Protein AF-A0A2W6BHE0-F1 (afdb_monomer_lite)

pLDDT: mean 75.95, std 21.1, range [29.62, 95.75]

Structure (mmCIF, N/CA/C/O backbone):
data_AF-A0A2W6BHE0-F1
#
_entry.id   AF-A0A2W6BHE0-F1
#
loop_
_atom_site.group_PDB
_atom_site.id
_atom_site.type_symbol
_atom_site.label_atom_id
_atom_site.label_alt_id
_atom_site.label_comp_id
_atom_site.label_asym_id
_atom_site.label_entity_id
_atom_site.label_seq_id
_atom_site.pdbx_PDB_ins_code
_atom_site.Cartn_x
_atom_site.Cartn_y
_atom_site.Cartn_z
_atom_site.occupancy
_atom_site.B_iso_or_equiv
_atom_site.auth_seq_id
_atom_site.auth_comp_id
_atom_site.auth_asym_id
_atom_site.auth_atom_id
_atom_site.pdbx_PDB_model_num
ATOM 1 N N . MET A 1 1 ? -17.427 -4.983 6.229 1.00 34.28 1 MET A N 1
ATOM 2 C CA . MET A 1 1 ? -16.169 -4.525 5.594 1.00 34.28 1 MET A CA 1
ATOM 3 C C . MET A 1 1 ? -15.912 -3.096 6.037 1.00 34.28 1 MET A C 1
ATOM 5 O O . MET A 1 1 ? -16.303 -2.162 5.347 1.00 34.28 1 MET A O 1
ATOM 9 N N . ALA A 1 2 ? -15.320 -2.935 7.214 1.00 36.47 2 ALA A N 1
ATOM 10 C CA . ALA A 1 2 ? -14.755 -1.668 7.647 1.00 36.47 2 ALA A CA 1
ATOM 11 C C . ALA A 1 2 ? -13.254 -1.756 7.360 1.00 36.47 2 ALA A C 1
ATOM 13 O O . ALA A 1 2 ? -12.617 -2.728 7.745 1.00 36.47 2 ALA A O 1
ATOM 14 N N . ALA A 1 3 ? -12.715 -0.814 6.595 1.00 51.34 3 ALA A N 1
ATOM 15 C CA . ALA A 1 3 ? -11.278 -0.600 6.530 1.00 51.34 3 ALA A CA 1
ATOM 16 C C . ALA A 1 3 ? -11.045 0.652 7.361 1.00 51.34 3 ALA A C 1
ATOM 18 O O . ALA A 1 3 ? -11.426 1.747 6.944 1.00 51.34 3 ALA A O 1
ATOM 19 N N . CYS A 1 4 ? -10.527 0.449 8.564 1.00 52.16 4 CYS A N 1
ATOM 20 C CA . CYS A 1 4 ? -10.133 1.501 9.476 1.00 52.16 4 CYS A CA 1
ATOM 21 C C . CYS A 1 4 ? -9.156 2.450 8.747 1.00 52.16 4 CYS A C 1
ATOM 23 O O . CYS A 1 4 ? -8.146 2.004 8.188 1.00 52.16 4 CYS A O 1
ATOM 25 N N . ARG A 1 5 ? -9.549 3.723 8.610 1.00 55.59 5 ARG A N 1
ATOM 26 C CA . ARG A 1 5 ? -8.980 4.663 7.631 1.00 55.59 5 ARG A CA 1
ATOM 27 C C . ARG A 1 5 ? -7.827 5.468 8.232 1.00 55.59 5 ARG A C 1
ATOM 29 O O . ARG A 1 5 ? -7.964 5.966 9.345 1.00 55.59 5 ARG A O 1
ATOM 36 N N . PRO A 1 6 ? -6.755 5.740 7.470 1.00 50.09 6 PRO A N 1
ATOM 37 C CA . PRO A 1 6 ? -5.885 6.864 7.778 1.00 50.09 6 PRO A CA 1
ATOM 38 C C . PRO A 1 6 ? -6.698 8.155 7.677 1.00 50.09 6 PRO A C 1
ATOM 40 O O . PRO A 1 6 ? -7.426 8.354 6.699 1.00 50.09 6 PRO A O 1
ATOM 43 N N . SER A 1 7 ? -6.503 9.071 8.621 1.00 47.88 7 SER A N 1
ATOM 44 C CA . SER A 1 7 ? -7.165 10.383 8.684 1.00 47.88 7 SER A CA 1
ATOM 45 C C . SER A 1 7 ? -6.982 11.252 7.425 1.00 47.88 7 SER A C 1
ATOM 47 O O . SER A 1 7 ? -7.709 12.222 7.228 1.00 47.88 7 SER A O 1
ATOM 49 N N . TYR A 1 8 ? -6.072 10.870 6.521 1.00 48.53 8 TYR A N 1
ATOM 50 C CA . TYR A 1 8 ? -5.747 11.597 5.292 1.00 48.53 8 TYR A CA 1
ATOM 51 C C . TYR A 1 8 ? -6.028 10.814 3.989 1.00 48.53 8 TYR A C 1
ATOM 53 O O . TYR A 1 8 ? -5.836 11.372 2.907 1.00 48.53 8 TYR A O 1
ATOM 61 N N . PHE A 1 9 ? -6.491 9.549 4.036 1.00 50.94 9 PHE A N 1
ATOM 62 C CA . PHE A 1 9 ? -6.591 8.684 2.843 1.00 50.94 9 PHE A CA 1
ATOM 63 C C . PHE A 1 9 ? -8.035 8.292 2.448 1.00 50.94 9 PHE A C 1
ATOM 65 O O . PHE A 1 9 ? -8.619 7.315 2.901 1.00 50.94 9 PHE A O 1
ATOM 72 N N . VAL A 1 10 ? -8.571 9.135 1.558 1.00 52.50 10 VAL A N 1
ATOM 73 C CA . VAL A 1 10 ? -9.549 8.975 0.459 1.00 52.50 10 VAL A CA 1
ATOM 74 C C . VAL A 1 10 ? -10.703 7.965 0.571 1.00 52.50 10 VAL A C 1
ATOM 76 O O . VAL A 1 10 ? -10.548 6.755 0.435 1.00 52.50 10 VAL A O 1
ATOM 79 N N . SER A 1 11 ? -11.923 8.509 0.511 1.00 61.16 11 SER A N 1
ATOM 80 C CA . SER A 1 11 ? -13.183 7.783 0.282 1.00 61.16 11 SER A CA 1
ATOM 81 C C . SER A 1 11 ? -13.265 6.949 -1.014 1.00 61.16 11 SER A C 1
ATOM 83 O O . SER A 1 11 ? -14.245 6.247 -1.255 1.00 61.16 11 SER A O 1
ATOM 85 N N . ARG A 1 12 ? -12.238 7.028 -1.867 1.00 75.44 12 ARG A N 1
ATOM 86 C CA . ARG A 1 12 ? -12.219 6.458 -3.217 1.00 75.44 12 ARG A CA 1
ATOM 87 C C . ARG A 1 12 ? -11.678 5.032 -3.291 1.00 75.44 12 ARG A C 1
ATOM 89 O O . ARG A 1 12 ? -11.993 4.355 -4.261 1.00 75.44 12 ARG A O 1
ATOM 96 N N . TYR A 1 13 ? -10.895 4.570 -2.318 1.00 82.50 13 TYR A N 1
ATOM 97 C CA . TYR A 1 13 ? -10.302 3.231 -2.369 1.00 82.50 13 TYR A CA 1
ATOM 98 C C . TYR A 1 13 ? -11.106 2.230 -1.546 1.00 82.50 13 TYR A C 1
ATOM 100 O O . TYR A 1 13 ? -11.538 2.529 -0.429 1.00 82.50 13 TYR A O 1
ATOM 108 N N . ARG A 1 14 ? -11.304 1.034 -2.099 1.00 85.19 14 ARG A N 1
ATOM 109 C CA . ARG A 1 14 ? -11.866 -0.113 -1.385 1.00 85.19 14 ARG A CA 1
ATOM 110 C C . ARG A 1 14 ? -10.846 -1.235 -1.359 1.00 85.19 14 ARG A C 1
ATOM 112 O O . ARG A 1 14 ? -10.272 -1.592 -2.384 1.00 85.19 14 ARG A O 1
ATOM 119 N N . PHE A 1 15 ? -10.668 -1.786 -0.167 1.00 87.69 15 PHE A N 1
ATOM 120 C CA . PHE A 1 15 ? -9.748 -2.874 0.105 1.00 87.69 15 PHE A CA 1
ATOM 121 C C . PHE A 1 15 ? -10.547 -4.117 0.470 1.00 87.69 15 PHE A C 1
ATOM 123 O O . PHE A 1 15 ? -11.441 -4.064 1.318 1.00 87.69 15 PHE A O 1
ATOM 130 N N . ARG A 1 16 ? -10.204 -5.237 -0.158 1.00 89.69 16 ARG A N 1
ATOM 131 C CA . ARG A 1 16 ? -10.545 -6.568 0.330 1.00 89.69 16 ARG A CA 1
ATOM 132 C C . ARG A 1 16 ? -9.292 -7.148 0.961 1.00 89.69 16 ARG A C 1
ATOM 13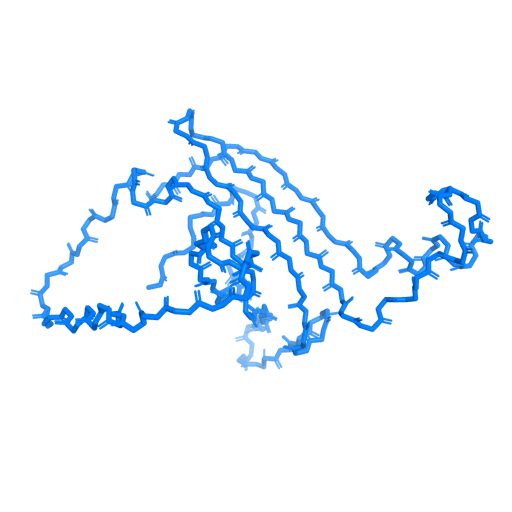4 O O . ARG A 1 16 ? -8.255 -7.216 0.302 1.00 89.69 16 ARG A O 1
ATOM 141 N N . ILE A 1 17 ? -9.406 -7.541 2.222 1.00 91.50 17 ILE A N 1
ATOM 142 C CA . ILE A 1 17 ? -8.307 -8.095 3.005 1.00 91.50 17 ILE A CA 1
ATOM 143 C C . ILE A 1 17 ? -8.752 -9.352 3.734 1.00 91.50 17 ILE A C 1
ATOM 145 O O . ILE A 1 17 ? -9.933 -9.501 4.052 1.00 91.50 17 ILE A O 1
ATOM 149 N N . GLU A 1 18 ? -7.791 -10.220 4.015 1.00 92.19 18 GLU A N 1
ATOM 150 C CA . GLU A 1 18 ? -7.984 -11.459 4.766 1.00 92.19 18 GLU A CA 1
ATOM 151 C C . GLU A 1 18 ? -6.937 -11.557 5.884 1.00 92.19 18 GLU A C 1
ATOM 153 O O . GLU A 1 18 ? -5.806 -11.105 5.678 1.00 92.19 18 GLU A O 1
ATOM 158 N N . PRO A 1 19 ? -7.273 -12.109 7.066 1.00 92.12 19 PRO A N 1
ATOM 159 C CA . PRO A 1 19 ? -6.292 -12.322 8.125 1.00 92.12 19 PRO A CA 1
ATOM 160 C C . PRO A 1 19 ? -5.144 -13.200 7.627 1.00 92.12 19 PRO A C 1
ATOM 162 O O . PRO A 1 19 ? -5.373 -14.267 7.056 1.00 92.12 19 PRO A O 1
ATOM 165 N N . LEU A 1 20 ? -3.906 -12.780 7.874 1.00 89.69 20 LEU A N 1
ATOM 166 C CA . LEU A 1 20 ? -2.744 -13.612 7.602 1.00 89.69 20 LEU A CA 1
ATOM 167 C C . LEU A 1 20 ? -2.567 -14.593 8.766 1.00 89.69 20 LEU A C 1
ATOM 169 O O . LEU A 1 20 ? -2.102 -14.221 9.842 1.00 89.69 20 LEU A O 1
ATOM 173 N N . THR A 1 21 ? -2.959 -15.849 8.566 1.00 82.62 21 THR A N 1
ATOM 174 C CA . THR A 1 21 ? -2.745 -16.911 9.557 1.00 82.62 21 THR A CA 1
ATOM 175 C C . THR A 1 21 ? -1.372 -17.553 9.372 1.00 82.62 21 THR A C 1
ATOM 177 O O . THR A 1 21 ? -0.960 -17.810 8.245 1.00 82.62 21 THR A O 1
ATOM 180 N N . THR A 1 22 ? -0.690 -17.880 10.473 1.00 55.88 22 THR A N 1
ATOM 181 C CA . THR A 1 22 ? 0.657 -18.493 10.520 1.00 55.88 22 THR A CA 1
ATOM 182 C C . THR A 1 22 ? 0.822 -19.791 9.705 1.00 55.88 22 THR A C 1
ATOM 184 O O . THR A 1 22 ? 1.942 -20.245 9.491 1.00 55.88 22 THR A O 1
ATOM 187 N N . THR A 1 23 ? -0.255 -20.397 9.206 1.00 51.78 23 THR A N 1
ATOM 188 C CA . THR A 1 23 ? -0.229 -21.676 8.481 1.00 51.78 23 THR A CA 1
ATOM 189 C C . THR A 1 23 ? 0.319 -21.597 7.043 1.00 51.78 23 THR A C 1
ATOM 191 O O . THR A 1 23 ? 0.495 -22.636 6.417 1.00 51.78 23 THR A O 1
ATOM 194 N N . ASP A 1 24 ? 0.664 -20.415 6.517 1.00 47.16 24 ASP A N 1
ATOM 195 C CA . ASP A 1 24 ? 1.202 -20.271 5.145 1.00 47.16 24 ASP A CA 1
ATOM 196 C C . ASP A 1 24 ? 2.671 -20.739 4.970 1.00 47.16 24 ASP A C 1
ATOM 198 O O . ASP A 1 24 ? 3.205 -20.731 3.860 1.00 47.16 24 ASP A O 1
ATOM 202 N N . HIS A 1 25 ? 3.320 -21.240 6.030 1.00 42.09 25 HIS A N 1
ATOM 203 C CA . HIS A 1 25 ? 4.594 -21.964 5.943 1.00 42.09 25 HIS A CA 1
ATOM 204 C C . HIS A 1 25 ? 4.574 -23.279 6.743 1.00 42.09 25 HIS A C 1
ATOM 206 O O . HIS A 1 25 ? 5.181 -23.362 7.805 1.00 42.09 25 HIS A O 1
ATOM 212 N N . ALA A 1 26 ? 3.916 -24.320 6.220 1.00 31.47 26 ALA A N 1
ATOM 213 C CA . ALA A 1 26 ? 4.339 -25.723 6.356 1.00 31.47 26 ALA A CA 1
ATOM 214 C C . ALA A 1 26 ? 3.422 -26.661 5.553 1.00 31.47 26 ALA A C 1
ATOM 216 O O . ALA A 1 26 ? 2.208 -26.693 5.731 1.00 31.47 26 ALA A O 1
ATOM 217 N N . THR A 1 27 ? 4.030 -27.477 4.697 1.00 37.78 27 THR A N 1
ATOM 218 C CA . THR A 1 27 ? 3.433 -28.676 4.106 1.00 37.78 27 THR A CA 1
ATOM 219 C C . THR A 1 27 ? 2.877 -29.608 5.190 1.00 37.78 27 THR A C 1
ATOM 221 O O . THR A 1 27 ? 3.639 -30.084 6.026 1.00 37.78 27 THR A O 1
ATOM 224 N N . GLY A 1 28 ? 1.592 -29.965 5.082 1.00 33.69 28 GLY A N 1
ATOM 225 C CA . GLY A 1 28 ? 1.044 -31.224 5.597 1.00 33.69 28 GLY A CA 1
ATOM 226 C C . GLY A 1 28 ? 0.192 -31.158 6.874 1.00 33.69 28 GLY A C 1
ATOM 227 O O . GLY A 1 28 ? 0.674 -30.791 7.936 1.00 33.69 28 GLY A O 1
ATOM 228 N N . ALA A 1 29 ? -1.024 -31.698 6.729 1.00 34.84 29 ALA A N 1
ATOM 229 C CA . ALA A 1 29 ? -1.940 -32.246 7.739 1.00 34.84 29 ALA A CA 1
ATOM 230 C C . ALA A 1 29 ? -3.022 -31.333 8.371 1.00 34.84 29 ALA A C 1
ATOM 232 O O . ALA A 1 29 ? -2.760 -30.354 9.058 1.00 34.84 29 ALA A O 1
ATOM 233 N N . ASP A 1 30 ? -4.259 -31.800 8.156 1.00 32.62 30 ASP A N 1
ATOM 234 C CA . ASP A 1 30 ? -5.465 -31.697 8.984 1.00 32.62 30 ASP A CA 1
ATOM 235 C C . ASP A 1 30 ? -6.193 -30.352 9.129 1.00 32.62 30 ASP A C 1
ATOM 237 O O . ASP A 1 30 ? -6.274 -29.720 10.178 1.00 32.62 30 ASP A O 1
ATOM 241 N N . GLY A 1 31 ? -6.904 -30.010 8.051 1.00 41.50 31 GLY A N 1
ATOM 242 C CA . GLY A 1 31 ? -8.368 -30.113 8.040 1.00 41.50 31 GLY A CA 1
ATOM 243 C C . GLY A 1 31 ? -9.129 -29.682 9.298 1.00 41.50 31 GLY A C 1
ATOM 244 O O . GLY A 1 31 ? -9.743 -30.509 9.972 1.00 41.50 31 GLY A O 1
ATOM 245 N N . ARG A 1 32 ? -9.228 -28.370 9.526 1.00 32.00 32 ARG A N 1
ATOM 246 C CA . ARG A 1 32 ? -10.379 -27.779 10.223 1.00 32.00 32 ARG A CA 1
ATOM 247 C C . ARG A 1 32 ? -10.675 -26.387 9.670 1.00 32.00 32 ARG A C 1
ATOM 249 O O . ARG A 1 32 ? -10.116 -25.386 10.101 1.00 32.00 32 ARG A O 1
ATOM 256 N N . VAL A 1 33 ? -11.568 -26.336 8.683 1.00 34.12 33 VAL A N 1
ATOM 257 C CA . VAL A 1 33 ? -12.174 -25.083 8.221 1.00 34.12 33 VAL A CA 1
ATOM 258 C C . VAL A 1 33 ? -13.191 -24.663 9.278 1.00 34.12 33 VAL A C 1
ATOM 260 O O . VAL A 1 33 ? -14.269 -25.247 9.374 1.00 34.12 33 VAL A O 1
ATOM 263 N N . SER A 1 34 ? -12.851 -23.672 10.099 1.00 30.94 34 SER A N 1
ATOM 264 C CA . SER A 1 34 ? -13.836 -23.012 10.958 1.00 30.94 34 SER A CA 1
ATOM 265 C C . SER A 1 34 ? -14.698 -22.099 10.091 1.00 30.94 34 SER A C 1
ATOM 267 O O . SER A 1 34 ? -14.356 -20.949 9.832 1.00 30.94 34 SER A O 1
ATOM 269 N N .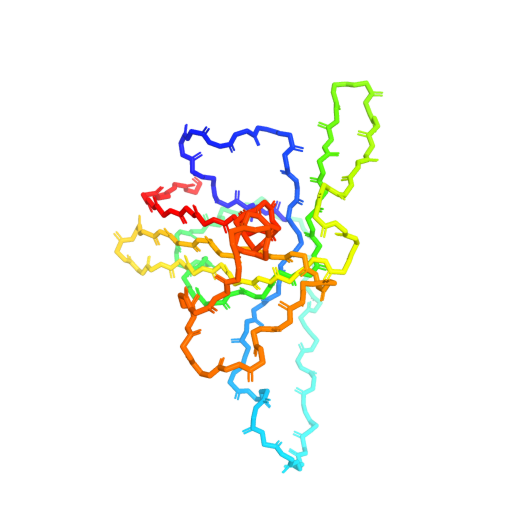 SER A 1 35 ? -15.823 -22.627 9.611 1.00 30.17 35 SER A N 1
ATOM 270 C CA . SER A 1 35 ? -16.871 -21.844 8.964 1.00 30.17 35 SER A CA 1
ATOM 271 C C . SER A 1 35 ? -17.524 -20.915 9.992 1.00 30.17 35 SER A C 1
ATOM 273 O O . SER A 1 35 ? -18.416 -21.324 10.736 1.00 30.17 35 SER A O 1
ATOM 275 N N . MET A 1 36 ? -17.098 -19.653 10.045 1.00 29.62 36 MET A N 1
ATOM 276 C CA . MET A 1 36 ? -17.845 -18.606 10.743 1.00 29.62 36 MET A CA 1
ATOM 277 C C . MET A 1 36 ? -19.005 -18.143 9.856 1.00 29.62 36 MET A C 1
ATOM 279 O O . MET A 1 36 ? -18.934 -17.123 9.179 1.00 29.62 36 MET A O 1
ATOM 283 N N . THR A 1 37 ? -20.104 -18.899 9.849 1.00 35.88 37 THR A N 1
ATOM 284 C CA . THR A 1 37 ? -21.393 -18.371 9.386 1.00 35.88 37 THR A CA 1
ATOM 285 C C . THR A 1 37 ? -21.990 -17.546 10.522 1.00 35.88 37 THR A C 1
ATOM 287 O O . THR A 1 37 ? -22.721 -18.068 11.364 1.00 35.88 37 THR A O 1
ATOM 290 N N . ARG A 1 38 ? -21.653 -16.254 10.584 1.00 42.47 38 ARG A N 1
ATOM 291 C CA . ARG A 1 38 ? -22.295 -15.331 11.524 1.00 42.47 38 ARG A CA 1
ATOM 292 C C . ARG A 1 38 ? -23.656 -14.911 10.965 1.00 42.47 38 ARG A C 1
ATOM 294 O O . ARG A 1 38 ? -23.760 -14.429 9.839 1.00 42.47 38 ARG A O 1
ATOM 301 N N . ARG A 1 39 ? -24.707 -15.204 11.735 1.00 39.22 39 ARG A N 1
ATOM 302 C CA . ARG A 1 39 ? -26.106 -14.865 11.439 1.00 39.22 39 ARG A CA 1
ATOM 303 C C . ARG A 1 39 ? -26.295 -13.341 11.476 1.00 39.22 39 ARG A C 1
ATOM 305 O O . ARG A 1 39 ? -25.623 -12.654 12.233 1.00 39.22 39 ARG A O 1
ATOM 312 N N . GLN A 1 40 ? -27.194 -12.853 10.625 1.00 36.62 40 GLN A N 1
ATOM 313 C CA . GLN A 1 40 ? -27.520 -11.443 10.395 1.00 36.62 40 GLN A CA 1
ATOM 314 C C . GLN A 1 40 ? -28.075 -10.736 11.646 1.00 36.62 40 GLN A C 1
ATOM 316 O O . GLN A 1 40 ? -28.902 -11.322 12.341 1.00 36.62 40 GLN A O 1
ATOM 321 N N . GLY A 1 41 ? -27.743 -9.446 11.815 1.00 38.75 41 GLY A N 1
ATOM 322 C CA . GLY A 1 41 ? -28.690 -8.473 12.375 1.00 38.75 41 GLY A CA 1
ATOM 323 C C . GLY A 1 41 ? -28.332 -7.743 13.671 1.00 38.75 41 GLY A C 1
ATOM 324 O O . GLY A 1 41 ? -29.240 -7.526 14.456 1.00 38.75 41 GLY A O 1
ATOM 325 N N . GLU A 1 42 ? -27.090 -7.313 13.891 1.00 42.72 42 GLU A N 1
ATOM 326 C CA . GLU A 1 42 ? -26.765 -6.255 14.863 1.00 42.72 42 GLU A CA 1
ATOM 327 C C . GLU A 1 42 ? -25.708 -5.349 14.216 1.00 42.72 42 GLU A C 1
ATOM 329 O O . GLU A 1 42 ? -24.809 -5.845 13.533 1.00 42.72 42 GLU A O 1
ATOM 334 N N . GLU A 1 43 ? -25.834 -4.026 14.345 1.00 47.66 43 GLU A N 1
ATOM 335 C CA . GLU A 1 43 ? -24.737 -3.110 14.023 1.00 47.66 43 GLU A CA 1
ATOM 336 C C . GLU A 1 43 ? -23.587 -3.430 14.982 1.00 47.66 43 GLU A C 1
ATOM 338 O O . GLU A 1 43 ? -23.532 -2.951 16.111 1.00 47.66 43 GLU A O 1
ATOM 343 N N . GLU A 1 44 ? -22.704 -4.329 14.554 1.00 52.22 44 GLU A N 1
ATOM 344 C CA . GLU A 1 44 ? -21.495 -4.676 15.282 1.00 52.22 44 GLU A CA 1
ATOM 345 C C . GLU A 1 44 ? -20.616 -3.436 15.352 1.00 52.22 44 GLU A C 1
ATOM 347 O O . GLU A 1 44 ? -19.980 -3.039 14.373 1.00 52.22 44 GLU A O 1
ATOM 352 N N . HIS A 1 45 ? -20.611 -2.810 16.527 1.00 61.81 45 HIS A N 1
ATOM 353 C CA . HIS A 1 45 ? -19.618 -1.823 16.898 1.00 61.81 45 HIS A CA 1
ATOM 354 C C . HIS A 1 45 ? -18.266 -2.539 16.955 1.00 61.81 45 HIS A C 1
ATOM 356 O O . HIS A 1 45 ? -17.898 -3.118 17.975 1.00 61.81 45 HIS A O 1
ATOM 362 N N . MET A 1 46 ? -17.580 -2.579 15.812 1.00 67.56 46 MET A N 1
ATOM 363 C CA . MET A 1 46 ? -16.218 -3.085 15.730 1.00 67.56 46 MET A CA 1
ATOM 364 C C . MET A 1 46 ? -15.347 -2.230 16.648 1.00 67.56 46 MET A C 1
ATOM 366 O O . MET A 1 46 ? -15.411 -1.005 16.613 1.00 67.56 46 MET A O 1
ATOM 370 N N . SER A 1 47 ? -14.560 -2.885 17.485 1.00 81.31 47 SER A N 1
ATOM 371 C CA . SER A 1 47 ? -13.593 -2.250 18.370 1.00 81.31 47 SER A CA 1
ATOM 372 C C . SER A 1 47 ? -12.227 -2.167 17.691 1.00 81.31 47 SER A C 1
ATOM 374 O O . SER A 1 47 ? -11.942 -2.891 16.736 1.00 81.31 47 SER A O 1
ATOM 376 N N . GLU A 1 48 ? -11.328 -1.334 18.217 1.00 80.88 48 GLU A N 1
ATOM 377 C CA . GLU A 1 48 ? -9.925 -1.311 17.774 1.00 80.88 48 GLU A CA 1
ATOM 378 C C . GLU A 1 48 ? -9.266 -2.692 17.853 1.00 80.88 48 GLU A C 1
ATOM 380 O O . GLU A 1 48 ? -8.447 -3.023 16.995 1.00 80.88 48 GLU A O 1
ATOM 385 N N . GLN A 1 49 ? -9.650 -3.512 18.840 1.00 85.81 49 GLN A N 1
ATOM 386 C CA . GLN A 1 49 ? -9.104 -4.856 19.023 1.00 85.81 49 GLN A CA 1
ATOM 387 C C . GLN A 1 49 ? -9.465 -5.813 17.880 1.00 85.81 49 GLN A C 1
ATOM 389 O O . GLN A 1 49 ? -8.685 -6.721 17.606 1.00 85.81 49 GLN A O 1
ATOM 394 N N . ASP A 1 50 ? -10.578 -5.594 17.174 1.00 87.31 50 ASP A N 1
ATOM 395 C CA . ASP A 1 50 ? -10.990 -6.448 16.051 1.00 87.31 50 ASP A CA 1
ATOM 396 C C . ASP A 1 50 ? -10.102 -6.263 14.809 1.00 87.31 50 ASP A C 1
ATOM 398 O O . ASP A 1 50 ? -10.089 -7.112 13.915 1.00 87.31 50 ASP A O 1
ATOM 402 N N . PHE A 1 51 ? -9.343 -5.163 14.744 1.00 87.19 51 PHE A N 1
ATOM 403 C CA . PHE A 1 51 ? -8.428 -4.874 13.640 1.00 87.19 51 PHE A CA 1
ATOM 404 C C . PHE A 1 51 ? -6.997 -5.325 13.904 1.00 87.19 51 PHE A C 1
ATOM 406 O O . PHE A 1 51 ? -6.270 -5.583 12.942 1.00 87.19 51 PHE A O 1
ATOM 413 N N . VAL A 1 52 ? -6.592 -5.418 15.175 1.00 93.06 52 VAL A N 1
ATOM 414 C CA . VAL A 1 52 ? -5.222 -5.757 15.573 1.00 93.06 52 VAL A CA 1
ATOM 415 C C . VAL A 1 52 ? -4.793 -7.072 14.929 1.00 93.06 52 VAL A C 1
ATOM 417 O O . VAL A 1 52 ? -5.407 -8.119 15.129 1.00 93.06 52 VAL A O 1
ATOM 420 N N . GLY A 1 53 ? -3.705 -7.024 14.164 1.00 93.88 53 GLY A N 1
ATOM 421 C CA . GLY A 1 53 ? -3.204 -8.181 13.435 1.00 93.88 53 GLY A CA 1
ATOM 422 C C . GLY A 1 53 ? -2.546 -7.821 12.112 1.00 93.88 53 GLY A C 1
ATOM 423 O O . GLY A 1 53 ? -2.347 -6.653 11.775 1.00 93.88 53 GLY A O 1
ATOM 424 N N . THR A 1 54 ? -2.191 -8.864 11.365 1.00 95.75 54 THR A N 1
ATOM 425 C CA . THR A 1 54 ? -1.651 -8.753 10.007 1.00 95.75 54 THR A CA 1
ATOM 426 C C . THR A 1 54 ? -2.669 -9.288 9.018 1.00 95.75 54 THR A C 1
ATOM 428 O O . THR A 1 54 ? -3.250 -10.352 9.219 1.00 95.75 54 THR A O 1
ATOM 431 N N . TRP A 1 55 ? -2.855 -8.553 7.933 1.00 95.25 55 TRP A N 1
ATOM 432 C CA . TRP A 1 55 ? -3.848 -8.819 6.912 1.00 95.25 55 TRP A CA 1
ATOM 433 C C . TRP A 1 55 ? -3.179 -8.824 5.546 1.00 95.25 55 TRP A C 1
ATOM 435 O O . TRP A 1 55 ? -2.362 -7.957 5.234 1.00 95.25 55 TRP A O 1
ATOM 445 N N . ARG A 1 56 ? -3.544 -9.790 4.713 1.00 94.06 56 ARG A N 1
ATOM 446 C CA . ARG A 1 56 ? -3.124 -9.871 3.319 1.00 94.06 56 ARG A CA 1
ATOM 447 C C . ARG A 1 56 ? -4.085 -9.076 2.445 1.00 94.06 56 ARG A C 1
ATOM 449 O O . ARG A 1 56 ? -5.301 -9.198 2.593 1.00 94.06 56 ARG A O 1
ATOM 456 N N . LEU A 1 57 ? -3.548 -8.298 1.504 1.00 93.00 57 LEU A N 1
ATOM 457 C CA . LEU A 1 57 ? -4.357 -7.701 0.445 1.00 93.00 57 LEU A CA 1
ATOM 458 C C . LEU A 1 57 ? -4.839 -8.792 -0.520 1.00 93.00 57 LEU A C 1
ATOM 460 O O . LEU A 1 57 ? -4.031 -9.545 -1.061 1.00 93.00 57 LEU A O 1
ATOM 464 N N . VAL A 1 58 ? -6.149 -8.831 -0.753 1.00 90.31 58 VAL A N 1
ATOM 465 C CA . VAL A 1 58 ? -6.786 -9.674 -1.776 1.00 90.31 58 VAL A CA 1
ATOM 466 C C . VAL A 1 58 ? -7.145 -8.852 -3.009 1.00 90.31 58 VAL A C 1
ATOM 468 O O . VAL A 1 58 ? -7.044 -9.340 -4.126 1.00 90.31 58 VAL A O 1
ATOM 471 N N . LEU A 1 59 ? -7.615 -7.617 -2.811 1.00 88.06 59 LEU A N 1
ATOM 472 C CA . LEU A 1 59 ? -7.998 -6.720 -3.897 1.00 88.06 59 LEU A CA 1
ATOM 473 C C . LEU A 1 59 ? -7.937 -5.269 -3.428 1.00 88.06 59 LEU A C 1
ATOM 475 O O . LEU A 1 59 ? -8.410 -4.950 -2.334 1.00 88.06 59 LEU A O 1
ATOM 479 N N . MET A 1 60 ? -7.453 -4.381 -4.292 1.00 88.50 60 MET A N 1
ATOM 480 C CA . MET A 1 60 ? -7.636 -2.942 -4.138 1.00 88.50 60 MET A CA 1
ATOM 481 C C . MET A 1 60 ? -8.263 -2.361 -5.398 1.00 88.50 60 MET A C 1
ATOM 483 O O . MET A 1 60 ? -7.690 -2.438 -6.481 1.00 88.50 60 MET A O 1
ATOM 487 N N . GLU A 1 61 ? -9.402 -1.704 -5.228 1.00 90.38 61 GLU A N 1
ATOM 488 C CA . GLU A 1 61 ? -10.078 -0.990 -6.303 1.00 90.38 61 GLU A CA 1
ATOM 489 C C . GLU A 1 61 ? -10.185 0.503 -5.986 1.00 90.38 61 GLU A C 1
ATOM 491 O O . GLU A 1 61 ? -10.364 0.916 -4.836 1.00 90.38 61 GLU A O 1
ATOM 496 N N . ALA A 1 62 ? -10.091 1.321 -7.027 1.00 89.06 62 ALA A N 1
ATOM 497 C CA . ALA A 1 62 ? -10.373 2.742 -6.978 1.00 89.06 62 ALA A CA 1
ATOM 498 C C . ALA A 1 62 ? -11.730 2.999 -7.626 1.00 89.06 62 ALA A C 1
ATOM 500 O O . ALA A 1 62 ? -11.994 2.588 -8.754 1.00 89.06 62 ALA A O 1
ATOM 501 N N . ARG A 1 63 ? -12.594 3.714 -6.915 1.00 88.44 63 ARG A N 1
ATOM 502 C CA . ARG A 1 63 ? -13.897 4.141 -7.406 1.00 88.44 63 ARG A CA 1
ATOM 503 C C . ARG A 1 63 ? -13.902 5.636 -7.669 1.00 88.44 63 ARG A C 1
ATOM 505 O O . ARG A 1 63 ? -13.645 6.448 -6.777 1.00 88.44 63 ARG A O 1
ATOM 512 N N . SER A 1 64 ? -14.222 5.993 -8.905 1.00 86.06 64 SER A N 1
ATOM 513 C CA . SER A 1 64 ? -14.500 7.376 -9.290 1.00 86.06 64 SER A CA 1
ATOM 514 C C . SER A 1 64 ? -15.867 7.839 -8.770 1.00 86.06 64 SER A C 1
ATOM 516 O O . SER A 1 64 ? -16.705 7.026 -8.366 1.00 86.06 64 SER A O 1
ATOM 518 N N . SER A 1 65 ? -16.098 9.155 -8.792 1.00 85.31 65 SER A N 1
ATOM 519 C CA . SER A 1 65 ? -17.408 9.758 -8.501 1.00 85.31 65 SER A CA 1
ATOM 520 C C . SER A 1 65 ? -18.510 9.223 -9.411 1.00 85.31 65 SER A C 1
ATOM 522 O O . SER A 1 65 ? -19.646 9.076 -8.974 1.00 85.31 65 SER A O 1
ATOM 524 N N . ASP A 1 66 ? -18.146 8.874 -10.643 1.00 87.50 66 ASP A N 1
ATOM 525 C CA . ASP A 1 66 ? -19.079 8.509 -11.708 1.00 87.50 66 ASP A CA 1
ATOM 526 C C . ASP A 1 66 ? -19.395 7.002 -11.691 1.00 87.50 66 ASP A C 1
ATOM 528 O O . ASP A 1 66 ? -20.069 6.483 -12.574 1.00 87.50 66 ASP A O 1
ATOM 532 N N . GLY A 1 67 ? -18.896 6.278 -10.682 1.00 85.81 67 GLY A N 1
ATOM 533 C CA . GLY A 1 67 ? -19.142 4.850 -10.487 1.00 85.81 67 GLY A CA 1
ATOM 534 C C . GLY A 1 67 ? -18.143 3.924 -11.181 1.00 85.81 67 GLY A C 1
ATOM 535 O O . GLY A 1 67 ? -18.140 2.734 -10.877 1.00 85.81 67 GLY A O 1
ATOM 536 N N . ASN A 1 68 ? -17.250 4.445 -12.032 1.00 92.12 68 ASN A N 1
ATOM 537 C CA . ASN A 1 68 ? -16.219 3.626 -12.672 1.00 92.12 68 ASN A CA 1
ATOM 538 C C . ASN A 1 68 ? -15.244 3.066 -11.633 1.00 92.12 68 ASN A C 1
ATOM 540 O O . ASN A 1 68 ? -14.735 3.817 -10.790 1.00 92.12 68 ASN A O 1
ATOM 544 N N . VAL A 1 69 ? -14.988 1.763 -11.745 1.00 91.94 69 VAL A N 1
ATOM 545 C CA . VAL A 1 69 ? -14.035 0.998 -10.941 1.00 91.94 69 VAL A CA 1
ATOM 546 C C . VAL A 1 69 ? -12.764 0.801 -11.760 1.00 91.94 69 VAL A C 1
ATOM 548 O O . VAL A 1 69 ? -12.830 0.411 -12.92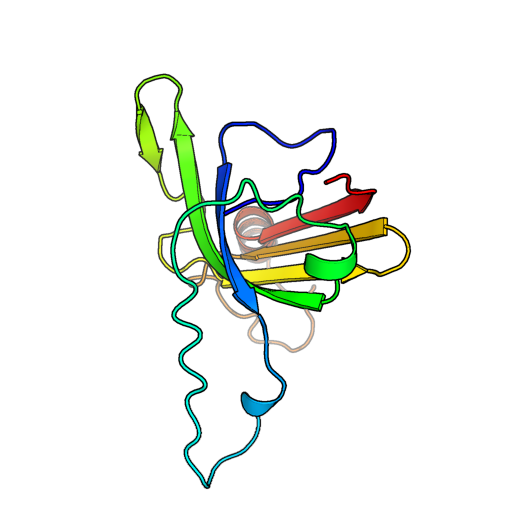4 1.00 91.94 69 VAL A O 1
ATOM 551 N N . THR A 1 70 ? -11.610 1.073 -11.162 1.00 92.19 70 THR A N 1
ATOM 552 C CA . THR A 1 70 ? -10.299 0.781 -11.748 1.00 92.19 70 THR A CA 1
ATOM 553 C C . THR A 1 70 ? -9.410 0.063 -10.740 1.00 92.19 70 THR A C 1
ATOM 555 O O . THR A 1 70 ? -9.644 0.123 -9.533 1.00 92.19 70 THR A O 1
ATOM 558 N N . TYR A 1 71 ? -8.364 -0.595 -11.237 1.00 90.94 71 TYR A N 1
ATOM 559 C CA . TYR A 1 71 ? -7.374 -1.311 -10.432 1.00 90.94 71 TYR A CA 1
ATOM 560 C C . TYR A 1 71 ? -6.001 -0.679 -10.669 1.00 90.94 71 TYR A C 1
ATOM 562 O O . TYR A 1 71 ? -5.266 -1.135 -11.545 1.00 90.94 71 TYR A O 1
ATOM 570 N N . PRO A 1 72 ? -5.636 0.407 -9.958 1.00 86.00 72 PRO A N 1
ATOM 571 C CA . PRO A 1 72 ? -4.470 1.206 -10.344 1.00 86.00 72 PRO A CA 1
ATOM 572 C C . PRO A 1 72 ? -3.138 0.455 -10.215 1.00 86.00 72 PRO A C 1
ATOM 574 O O . PRO A 1 72 ? -2.158 0.851 -10.838 1.00 86.00 72 PRO A O 1
ATOM 577 N N . TRP A 1 73 ? -3.116 -0.637 -9.445 1.00 88.06 73 TRP A N 1
ATOM 578 C CA . TRP A 1 73 ? -1.961 -1.520 -9.275 1.00 88.06 73 TRP A CA 1
ATOM 579 C C . TRP A 1 73 ? -2.167 -2.925 -9.861 1.00 88.06 73 TRP A C 1
ATOM 581 O O . TRP A 1 73 ? -1.315 -3.782 -9.643 1.00 88.06 73 TRP A O 1
ATOM 591 N N . GLY A 1 74 ? -3.241 -3.142 -10.626 1.00 89.69 74 GLY A N 1
ATOM 592 C CA . GLY A 1 74 ? -3.623 -4.450 -11.160 1.00 89.69 74 GLY A CA 1
ATOM 593 C C . GLY A 1 74 ? -4.634 -5.187 -10.279 1.00 89.69 74 GLY A C 1
ATOM 594 O O . GLY A 1 74 ? -4.774 -4.903 -9.089 1.00 89.69 74 GLY A O 1
ATOM 595 N N . GLU A 1 75 ? -5.371 -6.117 -10.886 1.00 90.06 75 GLU A N 1
ATOM 596 C CA . GLU A 1 75 ? -6.339 -6.981 -10.187 1.00 90.06 75 GLU A CA 1
ATOM 597 C C . GLU A 1 75 ? -5.653 -7.991 -9.258 1.00 90.06 75 GLU A C 1
ATOM 599 O O . GLU A 1 75 ? -6.247 -8.461 -8.292 1.00 90.06 75 GLU A O 1
ATOM 604 N N . ASP A 1 76 ? -4.386 -8.282 -9.537 1.00 90.12 76 ASP A N 1
ATOM 605 C CA . ASP A 1 76 ? -3.502 -9.189 -8.817 1.00 90.12 76 ASP A CA 1
ATOM 606 C C . ASP A 1 76 ? -2.577 -8.456 -7.829 1.00 90.12 76 ASP A C 1
ATOM 608 O O . ASP A 1 76 ? -1.605 -9.034 -7.343 1.00 90.12 76 ASP A O 1
ATOM 612 N N . ALA A 1 77 ? -2.860 -7.185 -7.517 1.00 92.56 77 ALA A N 1
ATOM 613 C CA . ALA A 1 77 ? -2.075 -6.411 -6.562 1.00 92.56 77 ALA A CA 1
ATOM 614 C C . ALA A 1 77 ? -1.939 -7.143 -5.215 1.00 92.56 77 ALA A C 1
ATOM 616 O O . ALA A 1 77 ? -2.916 -7.607 -4.625 1.00 92.56 77 ALA A O 1
ATOM 617 N N . GLY A 1 78 ? -0.706 -7.205 -4.718 1.00 92.81 78 GLY A N 1
ATOM 618 C CA . GLY A 1 78 ? -0.353 -7.837 -3.454 1.00 92.81 78 GLY A CA 1
ATOM 619 C C . GLY A 1 78 ? -0.001 -6.810 -2.388 1.00 92.81 78 GLY A C 1
ATOM 620 O O . GLY A 1 78 ? 0.227 -5.633 -2.670 1.00 92.81 78 GLY A O 1
ATOM 621 N N . GLY A 1 79 ? 0.044 -7.252 -1.137 1.00 93.56 79 GLY A N 1
ATOM 622 C CA . GLY A 1 79 ? 0.407 -6.374 -0.039 1.00 93.56 79 GLY A CA 1
ATOM 623 C C . GLY A 1 79 ? 0.062 -6.917 1.335 1.00 93.56 79 GLY A C 1
ATOM 624 O O . GLY A 1 79 ? -0.611 -7.943 1.471 1.00 93.56 79 GLY A O 1
ATOM 625 N N . LEU A 1 80 ? 0.516 -6.184 2.345 1.00 95.19 80 LEU A N 1
ATOM 626 C CA . LEU A 1 80 ? 0.222 -6.420 3.750 1.00 95.19 80 LEU A CA 1
ATOM 627 C C . LEU A 1 80 ? -0.327 -5.147 4.386 1.00 95.19 80 LEU A C 1
ATOM 629 O O . LEU A 1 80 ? 0.116 -4.037 4.086 1.00 95.19 80 LEU A O 1
ATOM 633 N N . ILE A 1 81 ? -1.273 -5.338 5.295 1.00 94.38 81 ILE A N 1
ATOM 634 C CA . ILE A 1 81 ? -1.799 -4.309 6.181 1.00 94.38 81 ILE A CA 1
ATOM 635 C C . ILE A 1 81 ? -1.606 -4.802 7.607 1.00 94.38 81 ILE A C 1
ATOM 637 O O . ILE A 1 81 ? -1.956 -5.936 7.922 1.00 94.38 81 ILE A O 1
ATOM 641 N N . MET A 1 82 ? -1.039 -3.970 8.468 1.00 95.06 82 MET A N 1
ATOM 642 C CA . MET A 1 82 ? -0.826 -4.294 9.874 1.00 95.06 82 MET A CA 1
ATOM 643 C C . MET A 1 82 ? -1.510 -3.246 10.734 1.00 95.06 82 MET A C 1
ATOM 645 O O . MET A 1 82 ? -1.361 -2.054 10.472 1.00 95.06 82 MET A O 1
ATOM 649 N N . TYR A 1 83 ? -2.218 -3.695 11.764 1.00 93.69 83 TYR A N 1
ATOM 650 C CA . TYR A 1 83 ? -2.775 -2.852 12.818 1.00 93.69 83 TYR A CA 1
ATOM 651 C C . TYR A 1 83 ? -2.171 -3.288 14.148 1.00 93.69 83 TYR A C 1
ATOM 653 O O . TYR A 1 83 ? -2.174 -4.476 14.485 1.00 93.69 83 TYR A O 1
ATOM 661 N N . SER A 1 84 ? -1.627 -2.329 14.885 1.00 93.25 84 SER A N 1
ATOM 662 C CA . SER A 1 84 ? -0.971 -2.549 16.165 1.00 93.25 84 SER A CA 1
ATOM 663 C C . SER A 1 84 ? -1.921 -2.234 17.328 1.00 93.25 84 SER A C 1
ATOM 665 O O . SER A 1 84 ? -2.743 -1.322 17.204 1.00 93.25 84 SER A O 1
ATOM 667 N N . PRO A 1 85 ? -1.799 -2.932 18.476 1.00 93.00 85 PRO A N 1
ATOM 668 C CA . PRO A 1 85 ? -2.605 -2.651 19.669 1.00 93.00 85 PRO A CA 1
ATOM 669 C C . PRO A 1 85 ? -2.461 -1.216 20.184 1.00 93.00 85 PRO A C 1
ATOM 671 O O . PRO A 1 85 ? -3.340 -0.707 20.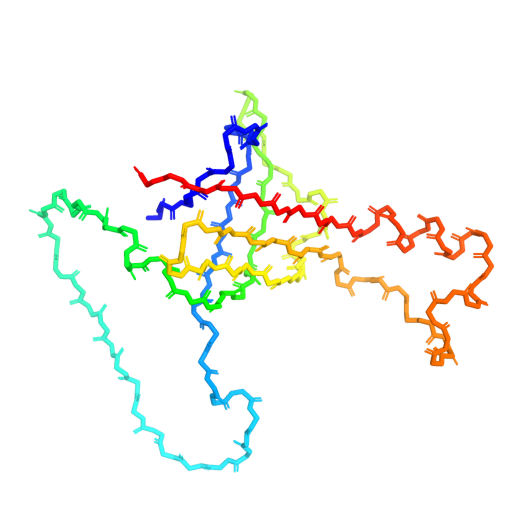869 1.00 93.00 85 PRO A O 1
ATOM 674 N N . GLU A 1 86 ? -1.346 -0.557 19.873 1.00 92.31 86 GLU A N 1
ATOM 675 C CA . GLU A 1 86 ? -1.0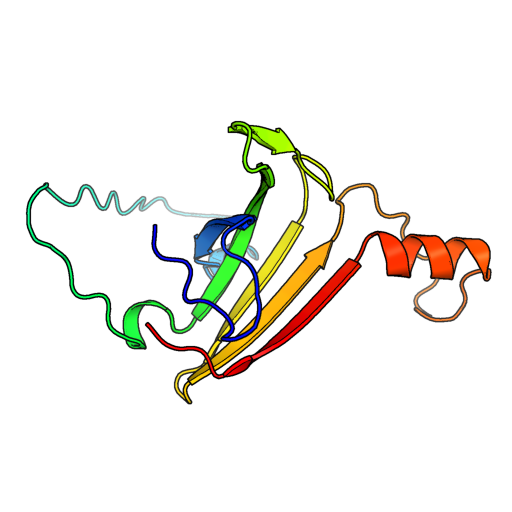67 0.813 20.292 1.00 92.31 86 GLU A CA 1
ATOM 676 C C . GLU A 1 86 ? -1.830 1.852 19.460 1.00 92.31 86 GLU A C 1
ATOM 678 O O . GLU A 1 86 ? -1.677 3.041 19.729 1.00 92.31 86 GLU A O 1
ATOM 683 N N . GLY A 1 87 ? -2.624 1.453 18.458 1.00 90.75 87 GLY A N 1
ATOM 684 C CA . GLY A 1 87 ? -3.402 2.357 17.601 1.00 90.75 87 GLY A CA 1
ATOM 685 C C . GLY A 1 87 ? -2.623 2.891 16.394 1.00 90.75 87 GLY A C 1
ATOM 686 O O . GLY A 1 87 ? -2.874 4.008 15.932 1.00 90.75 87 GLY A O 1
ATOM 687 N N . TYR A 1 88 ? -1.632 2.135 15.909 1.00 92.19 88 TYR A N 1
ATOM 688 C CA . TYR A 1 88 ? -0.898 2.430 14.676 1.00 92.19 88 TYR A CA 1
ATOM 689 C C . TYR A 1 88 ? -1.196 1.406 13.593 1.00 92.19 88 TYR A C 1
ATOM 691 O O . TYR A 1 88 ? -1.479 0.246 13.866 1.00 92.19 88 TYR A O 1
ATOM 699 N N . MET A 1 89 ? -1.107 1.839 12.344 1.00 93.38 89 MET A N 1
ATOM 700 C CA . MET A 1 89 ? -1.231 0.969 11.192 1.00 93.38 89 MET A CA 1
ATOM 701 C C . MET A 1 89 ? -0.105 1.202 10.191 1.00 93.38 89 MET A C 1
ATOM 703 O O . MET A 1 89 ? 0.446 2.303 10.095 1.00 93.38 89 MET A O 1
ATOM 707 N N . SER A 1 90 ? 0.191 0.177 9.402 1.00 94.75 90 SER A N 1
ATOM 708 C CA . SER A 1 90 ? 1.048 0.274 8.225 1.00 94.75 90 SER A CA 1
ATOM 709 C C . SER A 1 90 ? 0.438 -0.495 7.062 1.00 94.75 90 SER A C 1
ATOM 711 O O . SER A 1 90 ? -0.242 -1.505 7.239 1.00 94.75 90 SER A O 1
ATOM 713 N N . VAL A 1 91 ? 0.652 0.018 5.857 1.00 92.94 91 VAL A N 1
ATOM 714 C CA . VAL A 1 91 ? 0.189 -0.582 4.610 1.00 92.94 91 VAL A CA 1
ATOM 715 C C . VAL A 1 91 ? 1.344 -0.595 3.641 1.00 92.94 91 VAL A C 1
ATOM 717 O O . VAL A 1 91 ? 2.005 0.420 3.438 1.00 92.94 91 VAL A O 1
ATOM 720 N N . VAL A 1 92 ? 1.550 -1.748 3.025 1.00 94.19 92 VAL A N 1
ATOM 721 C CA . VAL A 1 92 ? 2.490 -1.949 1.932 1.00 94.19 92 VAL A CA 1
ATOM 722 C C . VAL A 1 92 ? 1.748 -2.655 0.814 1.00 94.19 92 VAL A C 1
ATOM 724 O O . VAL A 1 92 ? 1.256 -3.760 1.021 1.00 94.19 92 VAL A O 1
ATOM 727 N N . LEU A 1 93 ? 1.690 -2.040 -0.363 1.00 92.50 93 LEU A N 1
ATOM 728 C CA . LEU A 1 93 ? 1.042 -2.584 -1.553 1.00 92.50 93 LEU A CA 1
ATOM 729 C C . LEU A 1 93 ? 2.000 -2.557 -2.737 1.00 92.50 93 LEU A C 1
ATOM 731 O O . LEU A 1 93 ? 2.841 -1.663 -2.856 1.00 92.50 93 LEU A O 1
ATOM 735 N N . PHE A 1 94 ? 1.839 -3.512 -3.640 1.00 92.31 94 PHE A N 1
ATOM 736 C CA . PHE A 1 94 ? 2.618 -3.601 -4.861 1.00 92.31 94 PHE A CA 1
ATOM 737 C C . PHE A 1 94 ? 1.831 -4.262 -5.990 1.00 92.31 94 PHE A C 1
ATOM 739 O O . PHE A 1 94 ? 0.979 -5.118 -5.759 1.00 92.31 94 PHE A O 1
ATOM 746 N N . SER A 1 95 ? 2.149 -3.897 -7.229 1.00 91.56 95 SER A N 1
ATOM 747 C CA . SER A 1 95 ? 1.685 -4.643 -8.404 1.00 91.56 95 SER A CA 1
ATOM 748 C C . SER A 1 95 ? 2.369 -6.009 -8.476 1.00 91.56 95 SER A C 1
ATOM 750 O O . SER A 1 95 ? 3.583 -6.090 -8.282 1.00 91.56 95 SER A O 1
ATOM 752 N N . ALA A 1 96 ? 1.632 -7.080 -8.787 1.00 81.88 96 ALA A N 1
ATOM 753 C CA . ALA A 1 96 ? 2.218 -8.423 -8.874 1.00 81.88 96 ALA A CA 1
ATOM 754 C C . ALA A 1 96 ? 3.150 -8.614 -10.081 1.00 81.88 96 ALA A C 1
ATOM 756 O O . ALA A 1 96 ? 4.095 -9.392 -10.001 1.00 81.88 96 ALA A O 1
ATOM 757 N N . GLY A 1 97 ? 2.974 -7.846 -11.160 1.00 77.56 97 GLY A N 1
ATOM 758 C CA . GLY A 1 97 ? 3.882 -7.842 -12.315 1.00 77.56 97 GLY A CA 1
ATOM 759 C C . GLY A 1 97 ? 5.208 -7.096 -12.107 1.00 77.56 97 GLY A C 1
ATOM 760 O O . GLY A 1 97 ? 5.831 -6.686 -13.086 1.00 77.56 97 GLY A O 1
ATOM 761 N N . ARG A 1 98 ? 5.625 -6.837 -10.861 1.00 79.31 98 ARG A N 1
ATOM 762 C CA . ARG A 1 98 ? 6.866 -6.107 -10.578 1.00 79.31 98 ARG A CA 1
ATOM 763 C C . ARG A 1 98 ? 8.077 -6.976 -10.910 1.00 79.31 98 ARG A C 1
ATOM 765 O O . ARG A 1 98 ? 8.228 -8.077 -10.390 1.00 79.31 98 ARG A O 1
ATOM 772 N N . GLU A 1 99 ? 8.967 -6.443 -11.742 1.00 80.19 99 GLU A N 1
ATOM 773 C CA . GLU A 1 99 ? 10.236 -7.093 -12.055 1.00 80.19 99 GLU A CA 1
ATOM 774 C C . GLU A 1 99 ? 11.073 -7.255 -10.778 1.00 80.19 99 GLU A C 1
ATOM 776 O O . GLU A 1 99 ? 11.218 -6.328 -9.974 1.00 80.19 99 GLU A O 1
ATOM 781 N N . HIS A 1 100 ? 11.587 -8.464 -10.561 1.00 78.19 100 HIS A N 1
ATOM 782 C CA . HIS A 1 100 ? 12.496 -8.722 -9.457 1.00 78.19 100 HIS A CA 1
ATOM 783 C C . HIS A 1 100 ? 13.867 -8.130 -9.773 1.00 78.19 100 HIS A C 1
ATOM 785 O O . HIS A 1 100 ? 14.367 -8.234 -10.894 1.00 78.19 100 HIS A O 1
ATOM 791 N N . PHE A 1 101 ? 14.523 -7.568 -8.760 1.00 78.12 101 PHE A N 1
ATOM 792 C CA . PHE A 1 101 ? 15.946 -7.290 -8.875 1.00 78.12 101 PHE A CA 1
ATOM 793 C C . PHE A 1 101 ? 16.674 -8.620 -9.090 1.00 78.12 101 PHE A C 1
ATOM 795 O O . PHE A 1 101 ? 16.508 -9.561 -8.317 1.00 78.12 101 PHE A O 1
ATOM 802 N N . GLY A 1 102 ? 17.496 -8.704 -10.138 1.00 75.94 102 GLY A N 1
ATOM 803 C CA . GLY A 1 102 ? 18.359 -9.866 -10.393 1.00 75.94 102 GLY A CA 1
ATOM 804 C C . GLY A 1 102 ? 19.500 -10.019 -9.378 1.00 75.94 102 GLY A C 1
ATOM 805 O O . GLY A 1 102 ? 20.383 -10.851 -9.560 1.00 75.94 102 GLY A O 1
ATOM 806 N N . THR A 1 103 ? 19.507 -9.189 -8.334 1.00 79.44 103 THR A N 1
ATOM 807 C CA . THR A 1 103 ? 20.526 -9.074 -7.294 1.00 79.44 103 THR A CA 1
ATOM 808 C C . THR A 1 103 ? 19.847 -8.975 -5.934 1.00 79.44 103 THR A C 1
ATOM 810 O O . THR A 1 103 ? 18.724 -8.487 -5.824 1.00 79.44 103 THR A O 1
ATOM 813 N N . SER A 1 104 ? 20.545 -9.386 -4.875 1.00 81.88 104 SER A N 1
ATOM 814 C CA . SER A 1 104 ? 20.084 -9.174 -3.496 1.00 81.88 104 SER A CA 1
ATOM 815 C C . SER A 1 104 ? 20.167 -7.710 -3.053 1.00 81.88 104 SER A C 1
ATOM 817 O O . SER A 1 104 ? 19.519 -7.327 -2.082 1.00 81.88 104 SER A O 1
ATOM 819 N N . ASP A 1 105 ? 20.955 -6.891 -3.752 1.00 85.44 105 ASP A N 1
ATOM 820 C CA . ASP A 1 105 ? 21.005 -5.454 -3.522 1.00 85.44 105 ASP A CA 1
ATOM 821 C C . ASP A 1 105 ? 19.773 -4.780 -4.141 1.00 85.44 105 ASP A C 1
ATOM 823 O O . ASP A 1 105 ? 19.641 -4.685 -5.363 1.00 85.44 105 ASP A O 1
ATOM 827 N N . ILE A 1 106 ? 18.879 -4.310 -3.269 1.00 80.94 106 ILE A N 1
ATOM 828 C CA . ILE A 1 106 ? 17.624 -3.637 -3.629 1.00 80.94 106 ILE A CA 1
ATOM 829 C C . ILE A 1 106 ? 17.837 -2.251 -4.255 1.00 80.94 106 ILE A C 1
ATOM 831 O O . ILE A 1 106 ? 16.881 -1.656 -4.754 1.00 80.94 106 ILE A O 1
ATOM 835 N N . LEU A 1 107 ? 19.065 -1.723 -4.218 1.00 85.75 107 LEU A N 1
ATOM 836 C CA . LEU A 1 107 ? 19.435 -0.425 -4.782 1.00 85.75 107 LEU A CA 1
ATOM 837 C C . LEU A 1 107 ? 20.250 -0.550 -6.078 1.00 85.75 107 LEU A C 1
ATOM 839 O O . LEU A 1 107 ? 20.418 0.446 -6.775 1.00 85.75 107 LEU A O 1
ATOM 843 N N . ALA A 1 108 ? 20.706 -1.750 -6.450 1.00 83.00 108 ALA A N 1
ATOM 844 C CA . ALA A 1 108 ? 21.589 -1.976 -7.602 1.00 83.00 108 ALA A CA 1
ATOM 845 C C . ALA A 1 108 ? 20.892 -1.948 -8.982 1.00 83.00 108 ALA A C 1
ATOM 847 O O . ALA A 1 108 ? 21.503 -2.275 -10.002 1.00 83.00 108 ALA A O 1
ATOM 848 N N . GLY A 1 109 ? 19.609 -1.579 -9.049 1.00 83.19 109 GLY A N 1
ATOM 849 C CA . GLY A 1 109 ? 18.883 -1.451 -10.313 1.00 83.19 109 GLY A CA 1
ATOM 850 C C . GLY A 1 109 ? 19.320 -0.235 -11.135 1.00 83.19 109 GLY A C 1
ATOM 851 O O . GLY A 1 109 ? 19.759 0.778 -10.598 1.00 83.19 109 GLY A O 1
ATOM 852 N N . SER A 1 110 ? 19.133 -0.294 -12.457 1.00 87.62 110 SER A N 1
ATOM 853 C CA . SER A 1 110 ? 19.223 0.915 -13.290 1.00 87.62 110 SER A CA 1
ATOM 854 C C . SER A 1 110 ? 18.189 1.956 -12.846 1.00 87.62 110 SER A C 1
ATOM 856 O O . SER A 1 110 ? 17.140 1.594 -12.311 1.00 87.62 110 SER A O 1
ATOM 858 N N . GLU A 1 111 ? 18.415 3.239 -13.137 1.00 90.06 111 GLU A N 1
ATOM 859 C CA . GLU A 1 111 ? 17.446 4.304 -12.821 1.00 90.06 111 GLU A CA 1
ATOM 860 C C . GLU A 1 111 ? 16.039 3.994 -13.351 1.00 90.06 111 GLU A C 1
ATOM 862 O O . GLU A 1 111 ? 15.043 4.191 -12.656 1.00 90.06 111 GLU A O 1
ATOM 867 N N . LYS A 1 112 ? 15.949 3.433 -14.565 1.00 89.25 112 LYS A N 1
ATOM 868 C CA . LYS A 1 112 ? 14.680 2.998 -15.159 1.00 89.25 112 LYS A CA 1
ATOM 869 C C . LYS A 1 112 ? 14.014 1.906 -14.320 1.00 89.25 112 LYS A C 1
ATOM 871 O O . LYS A 1 112 ? 12.812 1.981 -14.077 1.00 89.25 112 LYS A O 1
ATOM 876 N N . HIS A 1 113 ? 14.778 0.908 -13.880 1.00 86.56 113 HIS A N 1
ATOM 877 C CA . HIS A 1 113 ? 14.256 -0.180 -13.059 1.00 86.56 113 HIS A CA 1
ATOM 878 C C . HIS A 1 113 ? 13.804 0.339 -11.684 1.00 86.56 113 HIS A C 1
ATOM 880 O O . HIS A 1 113 ? 12.679 0.069 -11.267 1.00 86.56 113 HIS A O 1
ATOM 886 N N . LEU A 1 114 ? 14.613 1.174 -11.024 1.00 90.00 114 LEU A N 1
ATOM 887 C CA . LEU A 1 114 ? 14.258 1.801 -9.747 1.00 90.00 114 LEU A CA 1
ATOM 888 C C . LEU A 1 114 ? 13.000 2.678 -9.862 1.00 90.00 114 LEU A C 1
ATOM 890 O O . LEU A 1 114 ? 12.137 2.640 -8.986 1.00 90.00 114 LEU A O 1
ATOM 894 N N . ALA A 1 115 ? 12.835 3.411 -10.966 1.00 90.12 115 ALA A N 1
ATOM 895 C CA . ALA A 1 115 ? 11.639 4.211 -11.215 1.00 90.12 115 ALA A CA 1
ATOM 896 C C . ALA A 1 115 ? 10.375 3.349 -11.392 1.00 90.12 115 ALA A C 1
ATOM 898 O O . ALA A 1 115 ? 9.312 3.714 -10.887 1.00 90.12 115 ALA A O 1
ATOM 899 N N . VAL A 1 116 ? 10.467 2.206 -12.081 1.00 88.56 116 VAL A N 1
ATOM 900 C CA . VAL A 1 116 ? 9.350 1.247 -12.199 1.00 88.56 116 VAL A CA 1
ATOM 901 C C . VAL A 1 116 ? 9.028 0.629 -10.837 1.00 88.56 116 VAL A C 1
ATOM 903 O O . VAL A 1 116 ? 7.865 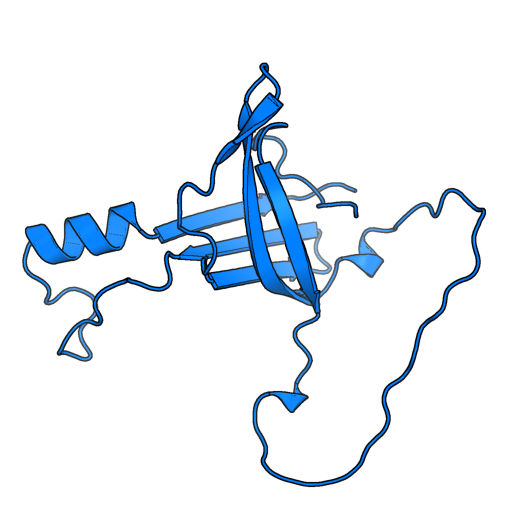0.599 -10.435 1.00 88.56 116 VAL A O 1
ATOM 906 N N . ALA A 1 117 ? 10.050 0.206 -10.096 1.00 88.50 117 ALA A N 1
ATOM 907 C CA . ALA A 1 117 ? 9.922 -0.306 -8.737 1.00 88.50 117 ALA A CA 1
ATOM 908 C C . ALA A 1 117 ? 9.209 0.686 -7.800 1.00 88.50 117 ALA A C 1
ATOM 910 O O . ALA A 1 117 ? 8.322 0.285 -7.053 1.00 88.50 117 ALA A O 1
ATOM 911 N N . ALA A 1 118 ? 9.544 1.976 -7.871 1.00 89.19 118 ALA A N 1
ATOM 912 C CA . ALA A 1 118 ? 8.890 3.013 -7.077 1.00 89.19 118 ALA A CA 1
ATOM 913 C C . ALA A 1 118 ? 7.435 3.272 -7.512 1.00 89.19 118 ALA A C 1
ATOM 915 O O . ALA A 1 118 ? 6.562 3.430 -6.667 1.00 89.19 118 ALA A O 1
ATOM 916 N N . ARG A 1 119 ? 7.144 3.292 -8.821 1.00 88.81 119 ARG A N 1
ATOM 917 C CA . ARG A 1 119 ? 5.784 3.546 -9.346 1.00 88.81 119 ARG A CA 1
ATOM 918 C C . ARG A 1 119 ? 4.797 2.419 -9.049 1.00 88.81 119 ARG A C 1
ATOM 920 O O . ARG A 1 119 ? 3.602 2.668 -8.942 1.00 88.81 119 ARG A O 1
ATOM 927 N N . THR A 1 120 ? 5.296 1.193 -8.945 1.00 90.38 120 THR A N 1
ATOM 928 C CA . THR A 1 120 ? 4.496 -0.018 -8.708 1.00 90.38 120 THR A CA 1
ATOM 929 C C . THR A 1 120 ? 4.345 -0.352 -7.226 1.00 90.38 120 THR A C 1
ATOM 931 O O . THR A 1 120 ? 3.801 -1.404 -6.904 1.00 90.38 120 THR A O 1
ATOM 934 N N . TYR A 1 121 ? 4.807 0.521 -6.328 1.00 90.00 121 TYR A N 1
ATOM 935 C CA . TYR A 1 121 ? 4.827 0.301 -4.886 1.00 90.00 121 TYR A CA 1
ATOM 936 C C . TYR A 1 121 ? 4.175 1.473 -4.146 1.00 90.00 121 TYR A C 1
ATOM 938 O O . TYR A 1 121 ? 4.413 2.636 -4.467 1.00 90.00 121 TYR A O 1
ATOM 946 N N . LEU A 1 122 ? 3.367 1.173 -3.133 1.00 89.56 122 LEU A N 1
ATOM 947 C CA . LEU A 1 122 ? 2.780 2.158 -2.230 1.00 89.56 122 LEU A CA 1
ATOM 948 C C . LEU A 1 122 ? 3.035 1.717 -0.793 1.00 89.56 122 LEU A C 1
ATOM 950 O O . LEU A 1 122 ? 2.746 0.579 -0.432 1.00 89.56 122 LEU A O 1
ATOM 954 N N . SER A 1 123 ? 3.532 2.630 0.035 1.00 91.88 123 SER A N 1
ATOM 955 C CA . SER A 1 123 ? 3.626 2.410 1.473 1.00 91.88 123 SER A CA 1
ATOM 956 C C . SER A 1 123 ? 3.212 3.654 2.239 1.00 91.88 123 SER A C 1
ATOM 958 O O . SER A 1 123 ? 3.556 4.773 1.853 1.00 91.88 123 SER A O 1
ATOM 960 N N . TYR A 1 124 ? 2.459 3.450 3.314 1.00 90.31 124 TYR A N 1
ATOM 961 C CA . TYR A 1 124 ? 2.116 4.486 4.277 1.00 90.31 124 TYR A CA 1
ATOM 962 C C . TYR A 1 124 ? 1.922 3.881 5.666 1.00 90.31 124 TYR A C 1
ATOM 964 O O . TYR A 1 124 ? 1.615 2.699 5.818 1.00 90.31 124 TYR A O 1
ATOM 972 N N . ALA A 1 125 ? 2.093 4.707 6.691 1.00 92.06 125 ALA A N 1
ATOM 973 C CA . ALA A 1 125 ? 1.887 4.324 8.078 1.00 92.06 125 ALA A CA 1
ATOM 974 C C . ALA A 1 125 ? 1.402 5.527 8.888 1.00 92.06 125 ALA A C 1
ATOM 976 O O . ALA A 1 125 ? 1.661 6.676 8.522 1.00 92.06 125 ALA A O 1
ATOM 977 N N . GLY A 1 126 ? 0.695 5.269 9.983 1.00 90.56 126 GLY A N 1
ATOM 978 C CA . GLY A 1 126 ? 0.173 6.326 10.839 1.00 90.56 126 GLY A CA 1
ATOM 979 C C . GLY A 1 126 ? -0.775 5.812 11.910 1.00 90.56 126 GLY A C 1
ATOM 980 O O . GLY A 1 126 ? -0.932 4.609 12.094 1.00 90.56 126 GLY A O 1
ATOM 981 N N . ARG A 1 127 ? -1.400 6.748 12.623 1.00 89.12 127 ARG A N 1
ATOM 982 C CA . ARG A 1 127 ? -2.499 6.457 13.548 1.00 89.12 127 ARG A CA 1
ATOM 983 C C . ARG A 1 127 ? -3.739 6.015 12.773 1.00 89.12 127 ARG A C 1
ATOM 985 O O . ARG A 1 127 ? -3.945 6.464 11.643 1.00 89.12 127 ARG A O 1
ATOM 992 N N . TYR A 1 128 ? -4.553 5.175 13.398 1.00 84.06 128 TYR A N 1
ATOM 993 C CA . TYR A 1 128 ? -5.847 4.758 12.869 1.00 84.06 128 TYR A CA 1
ATOM 994 C C . TYR A 1 128 ? -6.963 4.996 13.888 1.00 84.06 128 TYR A C 1
ATOM 996 O O . TYR A 1 128 ? -6.689 5.110 15.081 1.00 84.06 128 TYR A O 1
ATOM 1004 N N . GLU A 1 129 ? -8.201 5.069 13.403 1.00 81.50 129 GLU A N 1
ATOM 1005 C CA . GLU A 1 129 ? -9.421 5.264 14.197 1.00 81.50 129 GLU A CA 1
ATOM 1006 C C . GLU A 1 129 ? -10.548 4.395 13.612 1.00 81.50 129 GLU A C 1
ATOM 1008 O O . GLU A 1 129 ? -10.646 4.265 12.384 1.00 81.50 129 GLU A O 1
ATOM 1013 N N . VAL A 1 130 ? -11.365 3.776 14.472 1.00 75.44 130 VAL A N 1
ATOM 1014 C CA . VAL A 1 130 ? -12.445 2.844 14.084 1.00 75.44 130 VAL A CA 1
ATOM 1015 C C . VAL A 1 130 ? -13.785 3.544 13.911 1.00 75.44 130 VAL A C 1
ATOM 1017 O O . VAL A 1 130 ? -14.138 4.369 14.781 1.00 75.44 130 VAL A O 1
#

Foldseek 3Di:
DDDFDDPPDDPFKDWDKDADDPPPPDDDDDDDDPPPPDDDDDPPPDDLVNQAHKIKTQAMWTADPVGDIDRQLDRRKIWMWHRHPVQKIKIKIFRPPQDDDPDPPPPPDDPVSVVSVVSRIDIDMDGTDD

Sequence (130 aa):
MAACRPSYFVSRYRFRIEPLTTTDHATGADGRVSSMTRRQGEEEHMSEQDFVGTWRLVLMEARSSDGNVTYPWGEDAGGLIMYSPEGYMSVVLFSAGREHFGTSDILAGSEKHLAVAARTYLSYAGRYEV

Radius of gyration: 17.64 Å; chains: 1; bounding box: 50×44×36 Å

Secondary structure (DSSP, 8-state):
---PBPTTS-TTEEEEEEE--GGGS------------PPS-------GGGT-EEEEEEEEEEE-TTS-EE-TT-TT-EEEEEE-TTSEEEEEEE-TTPPPPSSS-TT-S-HHHHHHHHHTEEEEEEE-B-